Protein AF-A0A0P1EU78-F1 (afdb_monomer_lite)

Radius of gyration: 20.87 Å; chains: 1; bounding box: 49×38×63 Å

Secondary structure (DSSP, 8-state):
---SS----SS-HHHHHHHHH-TTS-HHHHHHHHHHHHHHHHHHHHHHHHHHHHHHS--HHHHHHHHHHHHHHHHHHHHHIIIIIS-SSSSTHHHHHHHHHHHHHHHHHHHHHHHHHHHHHHHS--

pLDDT: mean 77.39, std 13.08, range [37.59, 92.31]

Structure (mmCIF, N/CA/C/O backbone):
data_AF-A0A0P1EU78-F1
#
_entry.id   AF-A0A0P1EU78-F1
#
loop_
_atom_site.group_PDB
_atom_site.id
_atom_site.type_symbol
_atom_site.label_atom_id
_atom_site.label_alt_id
_atom_site.label_comp_id
_atom_site.label_asym_id
_atom_site.label_entity_id
_atom_site.label_seq_id
_atom_site.pdbx_PDB_ins_code
_atom_site.Cartn_x
_atom_site.Cartn_y
_atom_site.Cartn_z
_atom_site.occupancy
_atom_site.B_iso_or_equiv
_atom_site.auth_seq_id
_atom_site.auth_comp_id
_atom_site.auth_asym_id
_atom_site.auth_atom_id
_atom_site.pdbx_PDB_model_num
ATOM 1 N N . MET A 1 1 ? -0.155 -17.861 -24.924 1.00 37.59 1 MET A N 1
ATOM 2 C CA . MET A 1 1 ? 0.448 -19.202 -24.779 1.00 37.59 1 MET A CA 1
ATOM 3 C C . MET A 1 1 ? 1.283 -19.197 -23.507 1.00 37.59 1 MET A C 1
ATOM 5 O O . MET A 1 1 ? 2.281 -18.495 -23.479 1.00 37.59 1 MET A O 1
ATOM 9 N N . CYS A 1 2 ? 0.841 -19.888 -22.453 1.00 44.38 2 CYS A N 1
ATOM 10 C CA . CYS A 1 2 ? 1.692 -20.207 -21.303 1.00 44.38 2 CYS A CA 1
ATOM 11 C C . CYS A 1 2 ? 2.401 -21.523 -21.626 1.00 44.38 2 CYS A C 1
ATOM 13 O O . CYS A 1 2 ? 1.720 -22.504 -21.915 1.00 44.38 2 CYS A O 1
ATOM 15 N N . ASP A 1 3 ? 3.728 -21.528 -21.604 1.00 46.31 3 ASP A N 1
ATOM 16 C CA . ASP A 1 3 ? 4.543 -22.732 -21.738 1.00 46.31 3 ASP A CA 1
ATOM 17 C C . ASP A 1 3 ? 5.450 -22.843 -20.500 1.00 46.31 3 ASP A C 1
ATOM 19 O O . ASP A 1 3 ? 6.115 -21.878 -20.129 1.00 46.31 3 ASP A O 1
ATOM 23 N N . ASN A 1 4 ? 5.439 -24.023 -19.875 1.00 47.53 4 ASN A N 1
ATOM 24 C CA . ASN A 1 4 ? 6.277 -24.482 -18.760 1.00 47.53 4 ASN A CA 1
ATOM 25 C C . ASN A 1 4 ? 6.016 -23.919 -17.342 1.00 47.53 4 ASN A C 1
ATOM 27 O O . ASN A 1 4 ? 6.700 -23.030 -16.846 1.00 47.53 4 ASN A O 1
ATOM 31 N N . GLY A 1 5 ? 5.097 -24.574 -16.619 1.00 45.53 5 GLY A N 1
ATOM 32 C CA . GLY A 1 5 ? 5.362 -25.145 -15.280 1.00 45.53 5 GLY A CA 1
ATOM 33 C C . GLY A 1 5 ? 5.638 -24.248 -14.057 1.00 45.53 5 GLY A C 1
ATOM 34 O O . GLY A 1 5 ? 5.762 -24.791 -12.962 1.00 45.53 5 GLY A O 1
ATOM 35 N N . GLY A 1 6 ? 5.714 -22.923 -14.177 1.00 43.66 6 GLY A N 1
ATOM 36 C CA . GLY A 1 6 ? 5.914 -22.006 -13.046 1.00 43.66 6 GLY A CA 1
ATOM 37 C C . GLY A 1 6 ? 4.648 -21.217 -12.726 1.00 43.66 6 GLY A C 1
ATOM 38 O O . GLY A 1 6 ? 4.095 -20.554 -13.596 1.00 43.66 6 GLY A O 1
ATOM 39 N N . ALA A 1 7 ? 4.173 -21.285 -11.483 1.00 41.94 7 ALA A N 1
ATOM 40 C CA . ALA A 1 7 ? 2.952 -20.620 -11.042 1.00 41.94 7 ALA A CA 1
ATOM 41 C C . ALA A 1 7 ? 2.917 -19.120 -11.416 1.00 41.94 7 ALA A C 1
ATOM 43 O O . ALA A 1 7 ? 3.784 -18.339 -11.021 1.00 41.94 7 ALA A O 1
ATOM 44 N N . CYS A 1 8 ? 1.865 -18.716 -12.134 1.00 49.09 8 CYS A N 1
ATOM 45 C CA . CYS A 1 8 ? 1.487 -17.329 -12.406 1.00 49.09 8 CYS A CA 1
ATOM 46 C C . CYS A 1 8 ? 1.107 -16.589 -11.108 1.00 49.09 8 CYS A C 1
ATOM 48 O O . CYS A 1 8 ? -0.073 -16.373 -10.843 1.00 49.09 8 CYS A O 1
ATOM 50 N N . LEU A 1 9 ? 2.081 -16.213 -10.277 1.00 49.09 9 LEU A N 1
ATOM 51 C CA . LEU A 1 9 ? 1.834 -15.527 -8.997 1.00 49.09 9 LEU A CA 1
ATOM 52 C C . LEU A 1 9 ? 2.442 -14.112 -8.903 1.00 49.09 9 LEU A C 1
ATOM 54 O O . LEU A 1 9 ? 2.352 -13.494 -7.850 1.00 49.09 9 LEU A O 1
ATOM 58 N N . LEU A 1 10 ? 3.027 -13.567 -9.979 1.00 51.22 10 LEU A N 1
ATOM 59 C CA . LEU A 1 10 ? 3.935 -12.405 -9.895 1.00 51.22 10 LEU A CA 1
ATOM 60 C C . LEU A 1 10 ? 3.586 -11.170 -10.747 1.00 51.22 10 LEU A C 1
ATOM 62 O O . LEU A 1 10 ? 4.401 -10.264 -10.836 1.00 51.22 10 LEU A O 1
ATOM 66 N N . GLY A 1 11 ? 2.392 -11.071 -11.335 1.00 46.88 11 GLY A N 1
ATOM 67 C CA . GLY A 1 11 ? 2.102 -10.026 -12.330 1.00 46.88 11 GLY A CA 1
ATOM 68 C C . GLY A 1 11 ? 2.653 -10.422 -13.704 1.00 46.88 11 GLY A C 1
ATOM 69 O O . GLY A 1 11 ? 3.672 -11.097 -13.809 1.00 46.88 11 GLY A O 1
ATOM 70 N N . GLY A 1 12 ? 1.912 -10.117 -14.766 1.00 49.28 12 GLY A N 1
ATOM 71 C CA . GLY A 1 12 ? 2.121 -10.751 -16.070 1.00 49.28 12 GLY A CA 1
ATOM 72 C C . GLY A 1 12 ? 3.536 -10.554 -16.654 1.00 49.28 12 GLY A C 1
ATOM 73 O O . GLY A 1 12 ? 4.101 -9.463 -16.528 1.00 49.28 12 GLY A O 1
ATOM 74 N N . PRO A 1 13 ? 4.093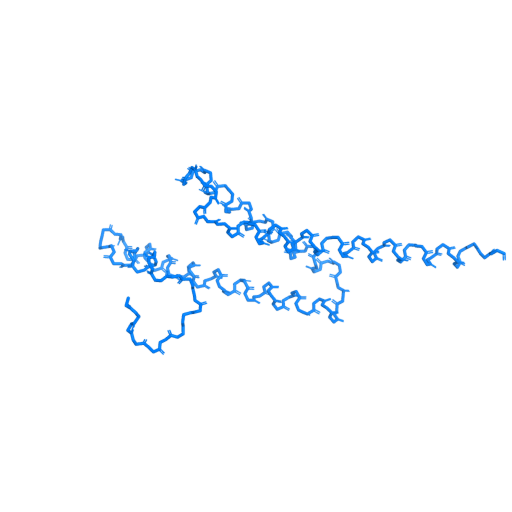 -11.568 -17.347 1.00 56.09 13 PRO A N 1
ATOM 75 C CA . PRO A 1 13 ? 5.408 -11.513 -18.002 1.00 56.09 13 PRO A CA 1
ATOM 76 C C . PRO A 1 13 ? 5.514 -10.424 -19.084 1.00 56.09 13 PRO A C 1
ATOM 78 O O . PRO A 1 13 ? 6.617 -10.058 -19.481 1.00 56.09 13 PRO A O 1
ATOM 81 N N . GLU A 1 14 ? 4.379 -9.863 -19.501 1.00 55.75 14 GLU A N 1
ATOM 82 C CA . GLU A 1 14 ? 4.217 -8.887 -20.581 1.00 55.75 14 GLU A CA 1
ATOM 83 C C . GLU A 1 14 ? 5.101 -7.630 -20.443 1.00 55.75 14 GLU A C 1
ATOM 85 O O . GLU A 1 14 ? 5.507 -7.057 -21.448 1.00 55.75 14 GLU A O 1
ATOM 90 N N . ILE A 1 15 ? 5.405 -7.175 -19.218 1.00 60.31 15 ILE A N 1
ATOM 91 C CA . ILE A 1 15 ? 6.199 -5.947 -18.992 1.00 60.31 15 ILE A CA 1
ATOM 92 C C . ILE A 1 15 ? 7.633 -6.278 -18.575 1.00 60.31 15 ILE A C 1
ATOM 94 O O . ILE A 1 15 ? 8.584 -5.707 -19.110 1.00 60.31 15 ILE A O 1
ATOM 98 N N . HIS A 1 16 ? 7.816 -7.214 -17.639 1.00 62.22 16 HIS A N 1
ATOM 99 C CA . HIS A 1 16 ? 9.145 -7.521 -17.116 1.00 62.22 16 HIS A CA 1
ATOM 100 C C . HIS A 1 16 ? 10.051 -8.157 -18.179 1.00 62.22 16 HIS A C 1
ATOM 102 O O . HIS A 1 16 ? 11.203 -7.746 -18.316 1.00 62.22 16 HIS A O 1
ATOM 108 N N . HIS A 1 17 ? 9.531 -9.090 -18.987 1.00 62.28 17 HIS A N 1
ATOM 109 C CA . HIS A 1 17 ? 10.330 -9.711 -20.045 1.00 62.28 17 HIS A CA 1
ATOM 110 C C . HIS A 1 17 ? 10.722 -8.722 -21.138 1.00 62.28 17 HIS A C 1
ATOM 112 O O . HIS A 1 17 ? 11.841 -8.801 -21.628 1.00 62.28 17 HIS A O 1
ATOM 118 N N . VAL A 1 18 ? 9.856 -7.768 -21.490 1.00 66.00 18 VAL A N 1
ATOM 119 C CA . VAL A 1 18 ? 10.167 -6.764 -22.522 1.00 66.00 18 VAL A CA 1
ATOM 120 C C . VAL A 1 18 ? 11.281 -5.827 -22.053 1.00 66.00 18 VAL A C 1
ATOM 122 O O . VAL A 1 18 ? 12.225 -5.569 -22.798 1.00 66.00 18 VAL A O 1
ATOM 125 N N . VAL A 1 19 ? 11.236 -5.381 -20.793 1.00 64.94 19 VAL A N 1
ATOM 126 C CA . VAL A 1 19 ? 12.307 -4.557 -20.203 1.00 64.94 19 VAL A CA 1
ATOM 127 C C . VAL A 1 19 ? 13.626 -5.334 -20.130 1.00 64.94 19 VAL A C 1
ATOM 129 O O . VAL A 1 19 ? 14.686 -4.772 -20.394 1.00 64.94 19 VAL A O 1
ATOM 132 N N . GLN A 1 20 ? 13.572 -6.631 -19.820 1.00 67.94 20 GLN A N 1
ATOM 133 C CA . GLN A 1 20 ? 14.758 -7.488 -19.760 1.00 67.94 20 GLN A CA 1
ATOM 134 C C . GLN A 1 20 ? 15.299 -7.905 -21.129 1.00 67.94 20 GLN A C 1
ATOM 136 O O . GLN A 1 20 ? 16.488 -8.173 -21.245 1.00 67.94 20 GLN A O 1
ATOM 141 N N . ALA A 1 21 ? 14.456 -7.971 -22.153 1.00 69.75 21 ALA A N 1
ATOM 142 C CA . ALA A 1 21 ? 14.853 -8.329 -23.512 1.00 69.75 21 ALA A CA 1
ATOM 143 C C . ALA A 1 21 ? 15.351 -7.121 -24.320 1.00 69.75 21 ALA A C 1
ATOM 145 O O . ALA A 1 21 ? 15.812 -7.279 -25.446 1.00 69.75 21 ALA A O 1
ATOM 146 N N . THR A 1 22 ? 15.247 -5.907 -23.774 1.00 70.50 22 THR A N 1
ATOM 147 C CA . THR A 1 22 ? 15.725 -4.707 -24.457 1.00 70.50 22 THR A CA 1
ATOM 148 C C . THR A 1 22 ? 17.237 -4.572 -24.272 1.00 70.50 22 THR A C 1
ATOM 150 O O . THR A 1 22 ? 17.705 -4.060 -23.255 1.00 70.50 22 THR A O 1
ATOM 153 N N . ASP A 1 23 ? 18.001 -4.978 -25.288 1.00 65.69 23 ASP A N 1
ATOM 154 C CA . ASP A 1 23 ? 19.472 -4.875 -25.318 1.00 65.69 23 ASP A CA 1
ATOM 155 C C . ASP A 1 23 ? 19.987 -3.425 -25.292 1.00 65.69 23 ASP A C 1
ATOM 157 O O . ASP A 1 23 ? 21.149 -3.175 -24.982 1.00 65.69 23 ASP A O 1
ATOM 161 N N . ALA A 1 24 ? 19.119 -2.449 -25.580 1.00 72.38 24 ALA A N 1
ATOM 162 C CA . ALA A 1 24 ? 19.444 -1.028 -25.488 1.00 72.38 24 ALA A CA 1
ATOM 163 C C . ALA A 1 24 ? 19.535 -0.507 -24.038 1.00 72.38 24 ALA A C 1
ATOM 165 O O . ALA A 1 24 ? 20.032 0.601 -23.828 1.00 72.38 24 ALA A O 1
ATOM 166 N N . LEU A 1 25 ? 19.056 -1.261 -23.036 1.00 72.69 25 LEU A N 1
ATOM 167 C CA . LEU A 1 25 ? 19.232 -0.891 -21.631 1.00 72.69 25 LEU A CA 1
ATOM 168 C C . LEU A 1 25 ? 20.548 -1.460 -21.071 1.00 72.69 25 LEU A C 1
ATOM 170 O O . LEU A 1 25 ? 20.790 -2.663 -21.198 1.00 72.69 25 LEU A O 1
ATOM 174 N N . PRO A 1 26 ? 21.347 -0.640 -20.361 1.00 83.88 26 PRO A N 1
ATOM 175 C CA . PRO A 1 26 ? 22.492 -1.118 -19.595 1.00 83.88 26 PRO A CA 1
ATOM 176 C C . PRO A 1 26 ? 22.105 -2.251 -18.635 1.00 83.88 26 PRO A C 1
ATOM 178 O O . PRO A 1 26 ? 21.017 -2.245 -18.039 1.00 83.88 26 PRO A O 1
ATOM 181 N N . VAL A 1 27 ? 23.009 -3.219 -18.470 1.00 82.12 27 VAL A N 1
ATOM 182 C CA . VAL A 1 27 ? 22.796 -4.426 -17.654 1.00 82.12 27 VAL A CA 1
ATOM 183 C C . VAL A 1 27 ? 22.429 -4.090 -16.204 1.00 82.12 27 VAL A C 1
ATOM 185 O O . VAL A 1 27 ? 21.631 -4.788 -15.577 1.00 82.12 27 VAL A O 1
ATOM 188 N N . GLU A 1 28 ? 22.935 -2.974 -15.688 1.00 83.62 28 GLU A N 1
ATOM 189 C CA . GLU A 1 28 ? 22.693 -2.485 -14.336 1.00 83.62 28 GLU A CA 1
ATOM 190 C C . GLU A 1 28 ? 21.230 -2.070 -14.146 1.00 83.62 28 GLU A C 1
ATOM 192 O O . GLU A 1 28 ? 20.599 -2.443 -13.156 1.00 83.62 28 GLU A O 1
ATOM 197 N N . ILE A 1 29 ? 20.654 -1.345 -15.111 1.00 81.81 29 ILE A N 1
ATOM 198 C CA . ILE A 1 29 ? 19.258 -0.879 -15.034 1.00 81.81 29 ILE A CA 1
ATOM 199 C C . ILE A 1 29 ? 18.305 -2.071 -15.111 1.00 81.81 29 ILE A C 1
ATOM 201 O O . ILE A 1 29 ? 17.325 -2.152 -14.364 1.00 81.81 29 ILE A O 1
ATOM 205 N N . ARG A 1 30 ? 18.628 -3.037 -15.970 1.00 75.12 30 ARG A N 1
ATOM 206 C CA . ARG A 1 30 ? 17.910 -4.306 -16.062 1.00 75.12 30 ARG A CA 1
ATOM 207 C C . ARG A 1 30 ? 17.947 -5.067 -14.740 1.00 75.12 30 ARG A C 1
ATOM 209 O O . ARG A 1 30 ? 16.883 -5.440 -14.241 1.00 75.12 30 ARG A O 1
ATOM 216 N N . ALA A 1 31 ? 19.116 -5.229 -14.129 1.00 80.50 31 ALA A N 1
ATOM 217 C CA . ALA A 1 31 ? 19.241 -5.893 -12.834 1.00 80.50 31 ALA A CA 1
ATOM 218 C C . ALA A 1 31 ? 18.429 -5.178 -11.736 1.00 80.50 31 ALA A C 1
ATOM 220 O O . ALA A 1 31 ? 17.642 -5.819 -11.037 1.00 80.50 31 ALA A O 1
ATOM 221 N N . ILE A 1 32 ? 18.528 -3.847 -11.637 1.00 83.62 32 ILE A N 1
ATOM 222 C CA . ILE A 1 32 ? 17.771 -3.048 -10.657 1.00 83.62 32 ILE A CA 1
ATOM 223 C C . ILE A 1 32 ? 16.259 -3.199 -10.872 1.00 83.62 32 ILE A C 1
ATOM 225 O O . ILE A 1 32 ? 15.519 -3.386 -9.907 1.00 83.62 32 ILE A O 1
ATOM 229 N N . SER A 1 33 ? 15.785 -3.181 -12.122 1.00 78.88 33 SER A N 1
ATOM 230 C CA . SER A 1 33 ? 14.358 -3.354 -12.423 1.00 78.88 33 SER A CA 1
ATOM 231 C C . SER A 1 33 ? 13.820 -4.726 -11.990 1.00 78.88 33 SER A C 1
ATOM 233 O O . SER A 1 33 ? 12.704 -4.808 -11.477 1.00 78.88 33 SER A O 1
ATOM 235 N N . ALA A 1 34 ? 14.620 -5.795 -12.118 1.00 78.25 34 ALA A N 1
ATOM 236 C CA . ALA A 1 34 ? 14.264 -7.129 -11.630 1.00 78.25 34 ALA A CA 1
ATOM 237 C C . ALA A 1 34 ? 14.204 -7.191 -10.108 1.00 78.25 34 ALA A C 1
ATOM 239 O O . ALA A 1 34 ? 13.281 -7.788 -9.552 1.00 78.25 34 ALA A O 1
ATOM 240 N N . VAL A 1 35 ? 15.143 -6.542 -9.424 1.00 83.75 35 VAL A N 1
ATOM 241 C CA . VAL A 1 35 ? 15.107 -6.453 -7.962 1.00 83.75 35 VAL A CA 1
ATOM 242 C C . VAL A 1 35 ? 13.861 -5.696 -7.509 1.00 83.75 35 VAL A C 1
ATOM 244 O O . VAL A 1 35 ? 13.147 -6.189 -6.642 1.00 83.75 35 VAL A O 1
ATOM 247 N N . LEU A 1 36 ? 13.545 -4.551 -8.125 1.00 82.94 36 LEU A N 1
ATOM 248 C CA . LEU A 1 36 ? 12.350 -3.766 -7.796 1.00 82.94 36 LEU A CA 1
ATOM 249 C C . LEU A 1 36 ? 11.055 -4.556 -8.023 1.00 82.94 36 LEU A C 1
ATOM 251 O O . LEU A 1 36 ? 10.153 -4.493 -7.188 1.00 82.94 36 LEU A O 1
ATOM 255 N N . TRP A 1 37 ? 10.987 -5.342 -9.100 1.00 80.88 37 TRP A N 1
ATOM 256 C CA . TRP A 1 37 ? 9.852 -6.221 -9.393 1.00 80.88 37 TRP A CA 1
ATOM 257 C C . TRP A 1 37 ? 9.565 -7.204 -8.248 1.00 80.88 37 TRP A C 1
ATOM 259 O O . TRP A 1 37 ? 8.442 -7.292 -7.745 1.00 80.88 37 TRP A O 1
ATOM 269 N N . HIS A 1 38 ? 10.598 -7.896 -7.766 1.00 81.25 38 HIS A N 1
ATOM 270 C CA . HIS A 1 38 ? 10.455 -8.844 -6.661 1.00 81.25 38 HIS A CA 1
ATOM 271 C C . HIS A 1 38 ? 10.288 -8.135 -5.309 1.00 81.25 38 HIS A C 1
ATOM 273 O O . HIS A 1 38 ? 9.509 -8.588 -4.471 1.00 81.25 38 HIS A O 1
ATOM 279 N N . ALA A 1 39 ? 10.953 -6.995 -5.104 1.00 84.25 39 ALA A N 1
ATOM 280 C CA . ALA A 1 39 ? 10.876 -6.220 -3.869 1.00 84.25 39 ALA A CA 1
ATOM 281 C C . ALA A 1 39 ? 9.444 -5.763 -3.563 1.00 84.25 39 ALA A C 1
ATOM 283 O O . ALA A 1 39 ? 9.006 -5.865 -2.418 1.00 84.25 39 ALA A O 1
ATOM 284 N N . VAL A 1 40 ? 8.684 -5.328 -4.575 1.00 84.00 40 VAL A N 1
ATOM 285 C CA . VAL A 1 40 ? 7.270 -4.955 -4.395 1.00 84.00 40 VAL A CA 1
ATOM 286 C C . VAL A 1 40 ? 6.448 -6.146 -3.898 1.00 84.00 40 VAL A C 1
ATOM 288 O O . VAL A 1 40 ? 5.656 -6.000 -2.968 1.00 84.00 40 VAL A O 1
ATOM 291 N N . THR A 1 41 ? 6.681 -7.339 -4.446 1.00 83.06 41 THR A N 1
ATOM 292 C CA . THR A 1 41 ? 5.989 -8.566 -4.018 1.00 83.06 41 THR A CA 1
ATOM 293 C C . THR A 1 41 ? 6.320 -8.925 -2.570 1.00 83.06 41 THR A C 1
ATOM 295 O O . THR A 1 41 ? 5.425 -9.237 -1.784 1.00 83.06 41 THR A O 1
ATOM 298 N N . VAL A 1 42 ? 7.593 -8.816 -2.184 1.00 88.19 42 VAL A N 1
ATOM 299 C CA . VAL A 1 42 ? 8.030 -9.040 -0.798 1.00 88.19 42 VAL A CA 1
ATOM 300 C C . VAL A 1 42 ? 7.359 -8.047 0.151 1.00 88.19 42 VAL A C 1
ATOM 302 O O . VAL A 1 42 ? 6.832 -8.446 1.187 1.00 88.19 42 VAL A O 1
ATOM 305 N N . VAL A 1 43 ? 7.311 -6.763 -0.208 1.00 88.25 43 VAL A N 1
ATOM 306 C CA . VAL A 1 43 ? 6.658 -5.737 0.618 1.00 88.25 43 VAL A CA 1
ATOM 307 C C . VAL A 1 43 ? 5.158 -5.998 0.754 1.00 88.25 43 VAL A C 1
ATOM 309 O O . VAL A 1 43 ? 4.626 -5.895 1.858 1.00 88.25 43 VAL A O 1
ATOM 312 N N . LEU A 1 44 ? 4.475 -6.390 -0.325 1.00 86.06 44 LEU A N 1
ATOM 313 C CA . LEU A 1 44 ? 3.060 -6.768 -0.279 1.00 86.06 44 LEU A CA 1
ATOM 314 C C . LEU A 1 44 ? 2.810 -7.945 0.674 1.00 86.06 44 LEU A C 1
ATOM 316 O O . LEU A 1 44 ? 1.864 -7.899 1.460 1.00 86.06 44 LEU A O 1
ATOM 320 N N . LEU A 1 45 ? 3.680 -8.959 0.667 1.00 89.38 45 LEU A N 1
ATOM 321 C CA . LEU A 1 45 ? 3.608 -10.085 1.605 1.00 89.38 45 LEU A CA 1
ATOM 322 C C . LEU A 1 45 ? 3.833 -9.645 3.057 1.00 89.38 45 LEU A C 1
ATOM 324 O O . LEU A 1 45 ? 3.104 -10.072 3.956 1.00 89.38 45 LEU A O 1
ATOM 328 N N . VAL A 1 46 ? 4.796 -8.756 3.305 1.00 92.31 46 VAL A N 1
ATOM 329 C CA . VAL A 1 46 ? 5.047 -8.204 4.647 1.00 92.31 46 VAL A CA 1
ATOM 330 C C . VAL A 1 46 ? 3.843 -7.397 5.141 1.00 92.31 46 VAL A C 1
ATOM 332 O O . VAL A 1 46 ? 3.413 -7.551 6.283 1.00 92.31 46 VAL A O 1
ATOM 335 N N . LEU A 1 47 ? 3.237 -6.577 4.282 1.00 88.56 47 LEU A N 1
ATOM 336 C CA . LEU A 1 47 ? 2.032 -5.824 4.634 1.00 88.56 47 LEU A CA 1
ATOM 337 C C . LEU A 1 47 ? 0.839 -6.756 4.892 1.00 88.56 47 LEU A C 1
ATOM 339 O O . LEU A 1 47 ? 0.121 -6.572 5.873 1.00 88.56 47 LEU A O 1
ATOM 343 N N . ALA A 1 48 ? 0.647 -7.788 4.069 1.00 88.44 48 ALA A N 1
ATOM 344 C CA . ALA A 1 48 ? -0.420 -8.767 4.262 1.00 88.44 48 ALA A CA 1
ATOM 345 C C . ALA A 1 48 ? -0.267 -9.534 5.587 1.00 88.44 48 ALA A C 1
ATOM 347 O O . ALA A 1 48 ? -1.228 -9.663 6.348 1.00 88.44 48 ALA A O 1
ATOM 348 N N . THR A 1 49 ? 0.948 -9.988 5.902 1.00 90.19 49 THR A N 1
ATOM 349 C CA . THR A 1 49 ? 1.244 -10.693 7.160 1.00 90.19 49 THR A CA 1
ATOM 350 C C . THR A 1 49 ? 1.104 -9.780 8.379 1.00 90.19 49 THR A C 1
ATOM 352 O O . THR A 1 49 ? 0.524 -10.199 9.380 1.00 90.19 49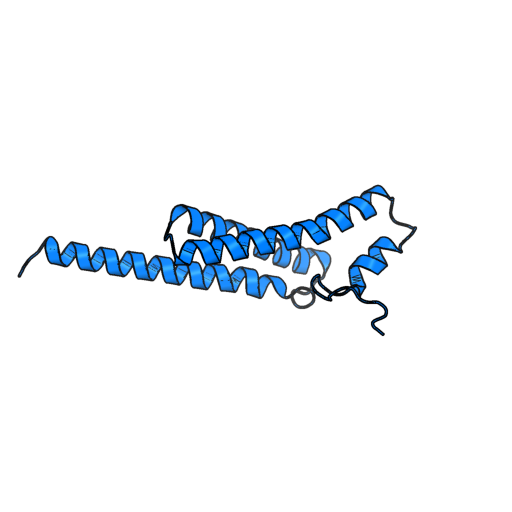 THR A O 1
ATOM 355 N N . GLY A 1 50 ? 1.521 -8.512 8.288 1.00 89.94 50 GLY A N 1
ATOM 356 C CA . GLY A 1 50 ? 1.281 -7.514 9.336 1.00 89.94 50 GLY A CA 1
ATOM 357 C C . GLY A 1 50 ? -0.212 -7.268 9.594 1.00 89.94 50 GLY A C 1
ATOM 358 O O . GLY A 1 50 ? -0.643 -7.218 10.747 1.00 89.94 50 GLY A O 1
ATOM 359 N N . CYS A 1 51 ? -1.022 -7.200 8.530 1.00 87.19 51 CYS A N 1
ATOM 360 C CA . CYS A 1 51 ? -2.476 -7.040 8.628 1.00 87.19 51 CYS A CA 1
ATOM 361 C C . CYS A 1 51 ? -3.107 -8.254 9.312 1.00 87.19 51 CYS A C 1
ATOM 363 O O . CYS A 1 51 ? -3.941 -8.094 10.201 1.00 87.19 51 CYS A O 1
ATOM 365 N N . PHE A 1 52 ? -2.687 -9.461 8.924 1.00 89.19 52 PHE A N 1
ATOM 366 C CA . PHE A 1 52 ? -3.144 -10.704 9.537 1.00 89.19 52 PHE A CA 1
ATOM 367 C C . PHE A 1 52 ? -2.782 -10.765 11.026 1.00 89.19 52 PHE A C 1
ATOM 369 O O . PHE A 1 52 ? -3.622 -11.088 11.864 1.00 89.19 52 PHE A O 1
ATOM 376 N N . TRP A 1 53 ? -1.559 -10.371 11.384 1.00 91.50 53 TRP A N 1
ATOM 377 C CA . TRP A 1 53 ? -1.100 -10.355 12.772 1.00 91.50 53 TRP A CA 1
ATOM 378 C C . TRP A 1 53 ? -1.888 -9.370 13.653 1.00 91.50 53 TRP A C 1
ATOM 380 O O . TRP A 1 53 ? -2.235 -9.694 14.794 1.00 91.50 53 TRP A O 1
ATOM 390 N N . LEU A 1 54 ? -2.255 -8.204 13.108 1.00 87.81 54 LEU A N 1
ATOM 391 C CA . LEU A 1 54 ? -3.079 -7.189 13.779 1.00 87.81 54 LEU A CA 1
ATOM 392 C C . LEU A 1 54 ? -4.487 -7.677 14.160 1.00 87.81 54 LEU A C 1
ATOM 394 O O . LEU A 1 54 ? -5.109 -7.083 15.045 1.00 87.81 54 LEU A O 1
ATOM 398 N N . ILE A 1 55 ? -4.987 -8.749 13.533 1.00 85.75 55 ILE A N 1
ATOM 399 C CA . ILE A 1 55 ? -6.264 -9.374 13.909 1.00 85.75 55 ILE A CA 1
ATOM 400 C C . ILE A 1 55 ? -6.166 -9.959 15.324 1.00 85.75 55 ILE A C 1
ATOM 402 O O . ILE A 1 55 ? -7.069 -9.744 16.134 1.00 85.75 55 ILE A O 1
ATOM 406 N N . GLY A 1 56 ? -5.064 -10.652 15.631 1.00 86.56 56 GLY A N 1
ATOM 407 C CA . GLY A 1 56 ? -4.823 -11.266 16.942 1.00 86.56 56 GLY A CA 1
ATOM 408 C C . GLY A 1 5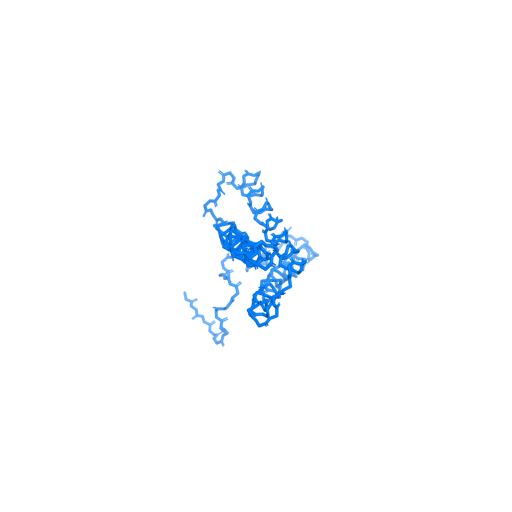6 ? -4.220 -10.309 17.974 1.00 86.56 56 GLY A C 1
ATOM 409 O O . GLY A 1 56 ? -4.535 -10.406 19.157 1.00 86.56 56 GLY A O 1
ATOM 410 N N . HIS A 1 57 ? -3.394 -9.354 17.536 1.00 85.75 57 HIS A N 1
ATOM 411 C CA . HIS A 1 57 ? -2.660 -8.443 18.421 1.00 85.75 57 HIS A CA 1
ATOM 412 C C . HIS A 1 57 ? -2.927 -6.979 18.044 1.00 85.75 57 HIS A C 1
ATOM 414 O O . HIS A 1 57 ? -2.154 -6.371 17.300 1.00 85.75 57 HIS A O 1
ATOM 420 N N . PRO A 1 58 ? -4.022 -6.374 18.542 1.00 82.12 58 PRO A N 1
ATOM 421 C CA . PRO A 1 58 ? -4.368 -5.005 18.189 1.00 82.12 58 PRO A CA 1
ATOM 422 C C . PRO A 1 58 ? -3.338 -4.014 18.748 1.00 82.12 58 PRO A C 1
ATOM 424 O O . PRO A 1 58 ? -3.343 -3.693 19.936 1.00 82.12 58 PRO A O 1
ATOM 427 N N . ASN A 1 59 ? -2.483 -3.496 17.866 1.00 88.19 59 ASN A N 1
ATOM 428 C CA . ASN A 1 59 ? -1.425 -2.540 18.178 1.00 88.19 59 ASN A CA 1
ATOM 429 C C . ASN A 1 59 ? -1.625 -1.251 17.350 1.00 88.19 59 ASN A C 1
ATOM 431 O O . ASN A 1 59 ? -1.320 -1.239 16.154 1.00 88.19 59 ASN A O 1
ATOM 435 N N . PRO A 1 60 ? -2.157 -0.167 17.952 1.00 85.12 60 PRO A N 1
ATOM 436 C CA . PRO A 1 60 ? -2.454 1.064 17.220 1.00 85.12 60 PRO A CA 1
ATOM 437 C C . PRO A 1 60 ? -1.228 1.726 16.558 1.00 85.12 60 PRO A C 1
ATOM 439 O O . PRO A 1 60 ? -1.355 2.122 15.401 1.00 85.12 60 PRO A O 1
ATOM 442 N N . PRO A 1 61 ? -0.046 1.819 17.209 1.00 89.25 61 PRO A N 1
ATOM 443 C CA . PRO A 1 61 ? 1.178 2.282 16.550 1.00 89.25 61 PRO A CA 1
ATOM 444 C C . PRO A 1 61 ? 1.547 1.504 15.281 1.00 89.25 61 PRO A C 1
ATOM 446 O O . PRO A 1 61 ? 1.808 2.117 14.247 1.00 89.25 61 PRO A O 1
ATOM 449 N N . LEU A 1 62 ? 1.524 0.167 15.334 1.00 87.31 62 LEU A N 1
ATOM 450 C CA . LEU A 1 62 ? 1.851 -0.669 14.175 1.00 87.31 62 LEU A CA 1
ATOM 451 C C . LEU A 1 62 ? 0.858 -0.441 13.028 1.00 87.31 62 LEU A C 1
ATOM 453 O O . LEU A 1 62 ? 1.266 -0.266 11.882 1.00 87.31 62 LEU A O 1
ATOM 457 N N . ALA A 1 63 ? -0.437 -0.366 13.341 1.00 88.25 63 ALA A N 1
ATOM 458 C CA . ALA A 1 63 ? -1.470 -0.085 12.350 1.00 88.25 63 ALA A CA 1
ATOM 459 C C . ALA A 1 63 ? -1.277 1.289 11.676 1.00 88.25 63 ALA A C 1
ATOM 461 O O . ALA A 1 63 ? -1.407 1.394 10.458 1.00 88.25 63 ALA A O 1
ATOM 462 N N . SER A 1 64 ? -0.888 2.328 12.425 1.00 87.50 64 SER A N 1
ATOM 463 C CA . SER A 1 64 ? -0.575 3.650 11.857 1.00 87.50 64 SER A CA 1
ATOM 464 C C . SER A 1 64 ? 0.607 3.611 10.886 1.00 87.50 64 SER A C 1
ATOM 466 O O . SER A 1 64 ? 0.538 4.220 9.819 1.00 87.50 64 SER A O 1
ATOM 468 N N . VAL A 1 65 ? 1.673 2.872 11.217 1.00 90.94 65 VAL A N 1
ATOM 469 C CA . VAL A 1 65 ? 2.827 2.686 10.317 1.00 90.94 65 VAL A CA 1
ATOM 470 C C . VAL A 1 65 ? 2.396 1.973 9.036 1.00 90.94 65 VAL A C 1
ATOM 472 O O . VAL A 1 65 ? 2.727 2.419 7.940 1.00 90.94 65 VAL A O 1
ATOM 475 N N . MET A 1 66 ? 1.597 0.913 9.152 1.00 90.75 66 MET A N 1
ATOM 476 C CA . MET A 1 66 ? 1.079 0.181 7.994 1.00 90.75 66 MET A CA 1
ATOM 477 C C . MET A 1 66 ? 0.168 1.035 7.106 1.00 90.75 66 MET A C 1
ATOM 479 O O . MET A 1 66 ? 0.230 0.928 5.881 1.00 90.75 66 MET A O 1
ATOM 483 N N . ILE A 1 67 ? -0.653 1.902 7.702 1.00 89.81 67 ILE A N 1
ATOM 484 C CA . ILE A 1 67 ? -1.453 2.887 6.965 1.00 89.81 67 ILE A CA 1
ATOM 485 C C . ILE A 1 67 ? -0.536 3.857 6.215 1.00 89.81 67 ILE A C 1
ATOM 487 O O . ILE A 1 67 ? -0.727 4.069 5.019 1.00 89.81 67 ILE A O 1
ATOM 491 N N . ALA A 1 68 ? 0.480 4.408 6.884 1.00 91.69 68 ALA A N 1
ATOM 492 C CA . ALA A 1 68 ? 1.408 5.359 6.280 1.00 91.69 68 ALA A CA 1
ATOM 493 C C . ALA A 1 68 ? 2.173 4.755 5.091 1.00 91.69 68 ALA A C 1
ATOM 495 O O . ALA A 1 68 ? 2.260 5.388 4.040 1.00 91.69 68 ALA A O 1
ATOM 496 N N . VAL A 1 69 ? 2.665 3.518 5.218 1.00 90.31 69 VAL A N 1
ATOM 497 C CA . VAL A 1 69 ? 3.369 2.817 4.130 1.00 90.31 69 VAL A CA 1
ATOM 498 C C . VAL A 1 69 ? 2.454 2.620 2.919 1.00 90.31 69 VAL A C 1
ATOM 500 O O . VAL A 1 69 ? 2.860 2.907 1.794 1.00 90.31 69 VAL A O 1
ATOM 503 N N . GLN A 1 70 ? 1.207 2.192 3.129 1.00 89.56 70 GLN A N 1
ATOM 504 C CA . GLN A 1 70 ? 0.253 1.992 2.033 1.00 89.56 70 GLN A CA 1
ATOM 505 C C . GLN A 1 70 ? -0.139 3.302 1.346 1.00 89.56 70 GLN A C 1
ATOM 507 O O . GLN A 1 70 ? -0.172 3.356 0.119 1.00 89.56 70 GLN A O 1
ATOM 512 N N . LEU A 1 71 ? -0.348 4.378 2.113 1.00 90.19 71 LEU A N 1
ATOM 513 C CA . LEU A 1 71 ? -0.573 5.711 1.549 1.00 90.19 71 LEU A CA 1
ATOM 514 C C . LEU A 1 71 ? 0.646 6.214 0.765 1.00 90.19 71 LEU A C 1
ATOM 516 O O . LEU A 1 71 ? 0.476 6.836 -0.281 1.00 90.19 71 LEU A O 1
ATOM 520 N N . GLY A 1 72 ? 1.862 5.902 1.221 1.00 90.06 72 GLY A N 1
ATOM 521 C CA . GLY A 1 72 ? 3.095 6.170 0.482 1.00 90.06 72 GLY A CA 1
ATOM 522 C C . GLY A 1 72 ? 3.106 5.480 -0.883 1.00 90.06 72 GLY A C 1
ATOM 523 O O . GLY A 1 72 ? 3.286 6.145 -1.901 1.00 90.06 72 GLY A O 1
ATOM 524 N N . PHE A 1 73 ? 2.825 4.173 -0.929 1.00 85.88 73 PHE A N 1
ATOM 525 C CA . PHE A 1 73 ? 2.711 3.435 -2.194 1.00 85.88 73 PHE A CA 1
ATOM 526 C C . PHE A 1 73 ? 1.598 3.979 -3.093 1.00 85.88 73 PHE A C 1
ATOM 528 O O . PHE A 1 73 ? 1.839 4.202 -4.279 1.00 85.88 73 PHE A O 1
ATOM 535 N N . ALA A 1 74 ? 0.409 4.253 -2.548 1.00 87.62 74 ALA A N 1
ATOM 536 C CA . ALA A 1 74 ? -0.678 4.876 -3.302 1.00 87.62 74 ALA A CA 1
ATOM 537 C C . ALA A 1 74 ? -0.239 6.216 -3.912 1.00 87.62 74 ALA A C 1
ATOM 539 O O . ALA A 1 74 ? -0.467 6.456 -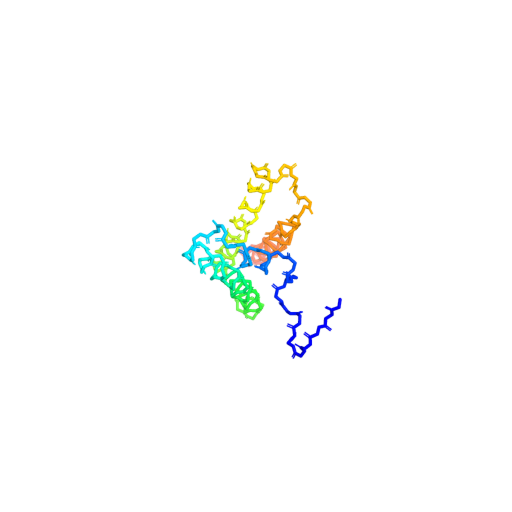5.097 1.00 87.62 74 ALA A O 1
ATOM 540 N N . GLY A 1 75 ? 0.451 7.052 -3.131 1.00 87.50 75 GLY A N 1
ATOM 541 C CA . GLY A 1 75 ? 1.022 8.316 -3.584 1.00 87.50 75 GLY A CA 1
ATOM 542 C C . GLY A 1 75 ? 2.029 8.135 -4.719 1.00 87.50 75 GLY A C 1
ATOM 543 O O . GLY A 1 75 ? 1.935 8.847 -5.715 1.00 87.50 75 GLY A O 1
ATOM 544 N N . LEU A 1 76 ? 2.935 7.153 -4.626 1.00 85.56 76 LEU A N 1
ATOM 545 C CA . LEU A 1 76 ? 3.864 6.829 -5.714 1.00 85.56 76 LEU A CA 1
ATOM 546 C C . LEU A 1 76 ? 3.112 6.424 -6.987 1.00 85.56 76 LEU A C 1
ATOM 548 O O . LEU A 1 76 ? 3.406 6.952 -8.058 1.00 85.56 76 LEU A O 1
ATOM 552 N N . PHE A 1 77 ? 2.124 5.533 -6.888 1.00 82.06 77 PHE A N 1
ATOM 553 C CA . PHE A 1 77 ? 1.362 5.087 -8.059 1.00 82.06 77 PHE A CA 1
ATOM 554 C C . PHE A 1 77 ? 0.550 6.207 -8.699 1.00 82.06 77 PHE A C 1
ATOM 556 O O . PHE A 1 77 ? 0.518 6.312 -9.924 1.00 82.06 77 PHE A O 1
ATOM 563 N N . VAL A 1 78 ? -0.050 7.077 -7.891 1.00 84.75 78 VAL A N 1
ATOM 564 C CA . VAL A 1 78 ? -0.778 8.252 -8.377 1.00 84.75 78 VAL A CA 1
ATOM 565 C C . VAL A 1 78 ? 0.178 9.253 -9.028 1.00 84.75 78 VAL A C 1
ATOM 567 O O . VAL A 1 78 ? -0.075 9.705 -10.144 1.00 84.75 78 VAL A O 1
ATOM 570 N N . PHE A 1 79 ? 1.305 9.557 -8.381 1.00 85.62 79 PHE A N 1
ATOM 571 C CA . PHE A 1 79 ? 2.295 10.503 -8.891 1.00 85.62 79 PHE A CA 1
ATOM 572 C C . PHE A 1 79 ? 2.903 10.035 -10.214 1.00 85.62 79 PHE A C 1
ATOM 574 O O . PHE A 1 79 ? 2.875 10.781 -11.186 1.00 85.62 79 PHE A O 1
ATOM 581 N N . TYR A 1 80 ? 3.401 8.798 -10.291 1.00 79.56 80 TYR A N 1
ATOM 582 C CA . TYR A 1 80 ? 3.986 8.266 -11.526 1.00 79.56 80 TYR A CA 1
ATOM 583 C C . TYR A 1 80 ? 2.927 7.987 -12.603 1.00 79.56 80 TYR A C 1
ATOM 585 O O . TYR A 1 80 ? 3.185 8.236 -13.782 1.00 79.56 80 TYR A O 1
ATOM 593 N N . GLY A 1 81 ? 1.725 7.549 -12.216 1.00 77.69 81 GLY A N 1
ATOM 594 C CA . GLY A 1 81 ? 0.588 7.389 -13.126 1.00 77.69 81 GLY A CA 1
ATOM 595 C C . GLY A 1 81 ? 0.212 8.700 -13.817 1.00 77.69 81 GLY A C 1
ATOM 596 O O . GLY A 1 81 ? 0.058 8.742 -15.037 1.00 77.69 81 GLY A O 1
ATOM 597 N N . MET A 1 82 ? 0.165 9.804 -13.068 1.00 77.44 82 MET A N 1
ATOM 598 C CA . MET A 1 82 ? -0.071 11.128 -13.645 1.00 77.44 82 MET A CA 1
ATOM 599 C C . MET A 1 82 ? 1.156 11.662 -14.394 1.00 77.44 82 MET A C 1
ATOM 601 O O . MET A 1 82 ? 1.041 12.048 -15.553 1.00 77.44 82 MET A O 1
ATOM 605 N N . ALA A 1 83 ? 2.341 11.657 -13.782 1.00 78.19 83 ALA A N 1
ATOM 606 C CA . ALA A 1 83 ? 3.528 12.323 -14.322 1.00 78.19 83 ALA A CA 1
ATOM 607 C C . ALA A 1 83 ? 4.151 11.620 -15.539 1.00 78.19 83 ALA A C 1
ATOM 609 O O . ALA A 1 83 ? 4.803 12.279 -16.346 1.00 78.19 83 ALA A O 1
ATOM 610 N N . ARG A 1 84 ? 4.001 10.295 -15.674 1.00 74.12 84 ARG A N 1
ATOM 611 C CA . ARG A 1 84 ? 4.638 9.518 -16.754 1.00 74.12 84 ARG A CA 1
ATOM 612 C C . ARG A 1 84 ? 3.650 8.869 -17.709 1.00 74.12 84 ARG A C 1
ATOM 614 O O . ARG A 1 84 ? 3.927 8.826 -18.900 1.00 74.12 84 ARG A O 1
ATOM 621 N N . LEU A 1 85 ? 2.528 8.368 -17.200 1.00 68.69 85 LEU A N 1
ATOM 622 C CA . LEU A 1 85 ? 1.569 7.602 -18.002 1.00 68.69 85 LEU A CA 1
ATOM 623 C C . LEU A 1 85 ? 0.384 8.456 -18.476 1.00 68.69 85 LEU A C 1
ATOM 625 O O . LEU A 1 85 ? -0.334 8.027 -19.370 1.00 68.69 85 LEU A O 1
ATOM 629 N N . GLN A 1 86 ? 0.176 9.650 -17.894 1.00 73.88 86 GLN A N 1
ATOM 630 C CA . GLN A 1 86 ? -0.987 10.527 -18.134 1.00 73.88 86 GLN A CA 1
ATOM 631 C C . GLN A 1 86 ? -2.343 9.821 -17.915 1.00 73.88 86 GLN A C 1
ATOM 633 O O . GLN A 1 86 ? -3.394 10.318 -18.313 1.00 73.88 86 GLN A O 1
ATOM 638 N N . THR A 1 87 ? -2.339 8.661 -17.254 1.00 70.25 87 THR A N 1
ATOM 639 C CA . THR A 1 87 ? -3.535 7.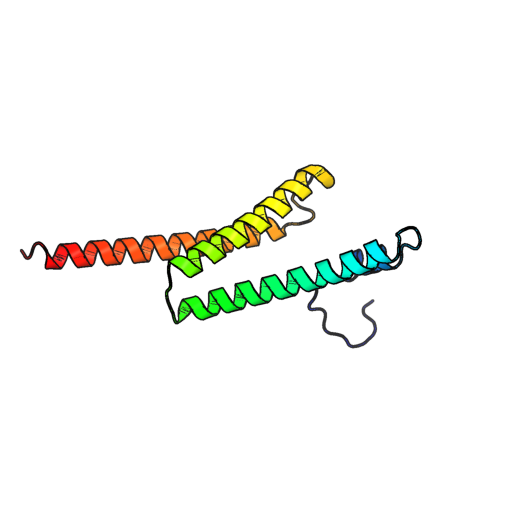897 -16.909 1.00 70.25 87 THR A CA 1
ATOM 640 C C . THR A 1 87 ? -3.296 7.068 -15.654 1.00 70.25 87 THR A C 1
ATOM 642 O O . THR A 1 87 ? -2.258 6.432 -15.470 1.00 70.25 87 THR A O 1
ATOM 645 N N . LEU A 1 88 ? -4.297 7.067 -14.778 1.00 67.88 88 LEU A N 1
ATOM 646 C CA . LEU A 1 88 ? -4.313 6.320 -13.517 1.00 67.88 88 LEU A CA 1
ATOM 647 C C . LEU A 1 88 ? -4.846 4.889 -13.691 1.00 67.88 88 LEU A C 1
ATOM 649 O O . LEU A 1 88 ? -4.776 4.082 -12.765 1.00 67.88 88 LEU A O 1
ATOM 653 N N . TRP A 1 89 ? -5.385 4.576 -14.871 1.00 71.69 89 TRP A N 1
ATOM 654 C CA . TRP A 1 89 ? -6.087 3.321 -15.146 1.00 71.69 89 TRP A CA 1
ATOM 655 C C . TRP A 1 89 ? -5.177 2.201 -15.647 1.00 71.69 89 TRP A C 1
ATOM 657 O O . TRP A 1 89 ? -5.539 1.037 -15.521 1.00 71.69 89 TRP A O 1
ATOM 667 N N . ILE A 1 90 ? -3.983 2.526 -16.155 1.00 70.00 90 ILE A N 1
ATOM 668 C CA . ILE A 1 90 ? -2.990 1.513 -16.560 1.00 70.00 90 ILE A CA 1
ATOM 669 C C . ILE A 1 90 ? -2.428 0.775 -15.334 1.00 70.00 90 ILE A C 1
ATOM 671 O O . ILE A 1 90 ? -2.097 -0.404 -15.412 1.00 70.00 90 ILE A O 1
ATOM 675 N N . MET A 1 91 ? -2.353 1.446 -14.181 1.00 69.31 91 MET A N 1
ATOM 676 C CA . MET A 1 91 ? -1.830 0.882 -12.934 1.00 69.31 91 MET A CA 1
ATOM 677 C C . MET A 1 91 ? -2.827 1.057 -11.776 1.00 69.31 91 MET A C 1
ATOM 679 O O . MET A 1 91 ? -2.562 1.834 -10.859 1.00 69.31 91 MET A O 1
ATOM 683 N N . PRO A 1 92 ? -3.957 0.322 -11.757 1.00 77.31 92 PRO A N 1
ATOM 684 C CA . PRO A 1 92 ? -5.054 0.533 -10.801 1.00 77.31 92 PRO A CA 1
ATOM 685 C C . PRO A 1 92 ? -4.739 0.105 -9.355 1.00 77.31 92 PRO A C 1
ATOM 687 O O . PRO A 1 92 ? -5.579 0.225 -8.468 1.00 77.31 92 PRO A O 1
ATOM 690 N N . GLN A 1 93 ? -3.527 -0.374 -9.079 1.00 77.81 93 GLN A N 1
ATOM 691 C CA . GLN A 1 93 ? -3.075 -0.796 -7.750 1.00 77.81 93 GLN A CA 1
ATOM 692 C C . GLN A 1 93 ? -3.186 0.289 -6.663 1.00 77.81 93 GLN A C 1
ATOM 694 O O . GLN A 1 93 ? -3.338 -0.043 -5.487 1.00 77.81 93 GLN A O 1
ATOM 699 N N . TRP A 1 94 ? -3.209 1.575 -7.039 1.00 82.62 94 TRP A N 1
ATOM 700 C CA . TRP A 1 94 ? -3.488 2.677 -6.111 1.00 82.62 94 TRP A CA 1
ATOM 701 C C . TRP A 1 94 ? -4.839 2.521 -5.391 1.00 82.62 94 TRP A C 1
ATOM 703 O O . TRP A 1 94 ? -4.957 2.928 -4.240 1.00 82.62 94 TRP A O 1
ATOM 713 N N . ILE A 1 95 ? -5.835 1.879 -6.014 1.00 84.56 95 ILE A N 1
ATOM 714 C CA . ILE A 1 95 ? -7.159 1.654 -5.416 1.00 84.56 95 ILE A CA 1
ATOM 715 C C . ILE A 1 95 ? -7.038 0.758 -4.181 1.00 84.56 95 ILE A C 1
ATOM 717 O O . ILE A 1 95 ? -7.563 1.087 -3.119 1.00 84.56 95 ILE A O 1
ATOM 721 N N . ILE A 1 96 ? -6.309 -0.355 -4.295 1.00 83.44 96 ILE A N 1
ATOM 722 C CA . ILE A 1 96 ? -6.134 -1.323 -3.203 1.00 83.44 96 ILE A CA 1
ATOM 723 C C . ILE A 1 96 ? -5.331 -0.686 -2.064 1.00 83.44 96 ILE A C 1
ATOM 725 O O . ILE A 1 96 ? -5.726 -0.778 -0.900 1.00 83.44 96 ILE A O 1
ATOM 729 N N . PHE A 1 97 ? -4.258 0.032 -2.408 1.00 85.25 97 PHE A N 1
ATOM 730 C CA . PHE A 1 97 ? -3.436 0.750 -1.436 1.00 85.25 97 PHE A CA 1
ATOM 731 C C . PHE A 1 97 ? -4.153 1.917 -0.747 1.00 85.25 97 PHE A C 1
ATOM 733 O O . PHE A 1 97 ? -3.669 2.375 0.281 1.00 85.25 97 PHE A O 1
ATOM 740 N N . LEU A 1 98 ? -5.300 2.383 -1.251 1.00 86.69 98 LEU A N 1
ATOM 741 C CA . LEU A 1 98 ? -6.172 3.327 -0.543 1.00 86.69 98 LEU A CA 1
ATOM 742 C C . LEU A 1 98 ? -7.285 2.623 0.243 1.00 86.69 98 LEU A C 1
ATOM 744 O O . LEU A 1 98 ? -7.621 3.045 1.351 1.00 86.69 98 LEU A O 1
ATOM 748 N N . LEU A 1 99 ? -7.842 1.538 -0.297 1.00 89.69 99 LEU A N 1
ATOM 749 C CA . LEU A 1 99 ? -8.949 0.808 0.316 1.00 89.69 99 LEU A CA 1
ATOM 750 C C . LEU A 1 99 ? -8.543 0.172 1.654 1.00 89.69 99 LEU A C 1
ATOM 752 O O . LEU A 1 99 ? -9.234 0.346 2.658 1.00 89.69 99 LEU A O 1
ATOM 756 N N . ILE A 1 100 ? -7.410 -0.537 1.686 1.00 87.19 100 ILE A N 1
ATOM 757 C CA . ILE A 1 100 ? -6.926 -1.227 2.891 1.00 87.19 100 ILE A CA 1
ATOM 758 C C . ILE A 1 100 ? -6.693 -0.243 4.055 1.00 87.19 100 ILE A C 1
ATOM 760 O O . ILE A 1 100 ? -7.251 -0.475 5.133 1.00 87.19 100 ILE A O 1
ATOM 764 N N . PRO A 1 101 ? -5.935 0.866 3.901 1.00 87.81 101 PRO A N 1
ATOM 765 C CA . PRO A 1 101 ? -5.760 1.817 4.994 1.00 87.81 101 PRO A CA 1
ATOM 766 C C . PRO A 1 101 ? -7.053 2.542 5.375 1.00 87.81 101 PRO A C 1
ATOM 768 O O . PRO A 1 101 ? -7.227 2.859 6.552 1.00 87.81 101 PRO A O 1
ATOM 771 N N . ALA A 1 102 ? -7.981 2.773 4.438 1.00 89.31 102 ALA A N 1
ATOM 772 C CA . ALA A 1 102 ? -9.282 3.355 4.762 1.00 89.31 102 ALA A CA 1
ATOM 773 C C . ALA A 1 102 ? -10.082 2.447 5.712 1.00 89.31 102 ALA A C 1
ATOM 775 O O . ALA A 1 102 ? -10.550 2.905 6.758 1.00 89.31 102 ALA A O 1
ATOM 776 N N . VAL A 1 103 ? -10.175 1.150 5.403 1.00 89.19 103 VAL A N 1
ATOM 777 C CA . VAL A 1 103 ? -10.857 0.164 6.259 1.00 89.19 103 VAL A CA 1
ATOM 778 C C . VAL A 1 103 ? -10.136 0.009 7.600 1.00 89.19 103 VAL A C 1
ATOM 780 O O . VAL A 1 103 ? -10.779 0.046 8.652 1.00 89.19 103 VAL A O 1
ATOM 783 N N . MET A 1 104 ? -8.803 -0.097 7.588 1.00 87.12 104 MET A N 1
ATOM 784 C CA . MET A 1 104 ? -8.001 -0.203 8.810 1.00 87.12 104 MET A CA 1
ATOM 785 C C . MET A 1 104 ? -8.194 1.025 9.717 1.00 87.12 104 MET A C 1
ATOM 787 O O . MET A 1 104 ? -8.443 0.879 10.917 1.00 87.12 104 MET A O 1
ATOM 791 N N . GLY A 1 105 ? -8.181 2.233 9.147 1.00 86.75 105 GLY A N 1
ATOM 792 C CA . GLY A 1 105 ? -8.408 3.483 9.872 1.00 86.75 105 GLY A CA 1
ATOM 793 C C . GLY A 1 105 ? -9.820 3.602 10.453 1.00 86.75 105 GLY A C 1
ATOM 794 O O . GLY A 1 105 ? -9.981 4.025 11.602 1.00 86.75 105 GLY A O 1
ATOM 795 N N . LEU A 1 106 ? -10.852 3.187 9.710 1.00 88.81 106 LEU A N 1
ATOM 796 C CA . LEU A 1 106 ? -12.230 3.128 10.217 1.00 88.81 106 LEU A CA 1
ATOM 797 C C . LEU A 1 106 ? -12.357 2.140 11.387 1.00 88.81 106 LEU A C 1
ATOM 799 O O . LEU A 1 106 ? -12.950 2.481 12.415 1.00 88.81 106 LEU A O 1
ATOM 803 N N . GLY A 1 107 ? -11.733 0.963 11.279 1.00 85.12 107 GLY A N 1
ATOM 804 C CA . GLY A 1 107 ? -11.699 -0.038 12.348 1.00 85.12 107 GLY A CA 1
ATOM 805 C C . GLY A 1 107 ? -11.033 0.479 13.628 1.00 85.12 107 GLY A C 1
ATOM 806 O O . GLY A 1 107 ? -11.555 0.277 14.729 1.00 85.12 107 GLY A O 1
ATOM 807 N N . MET A 1 108 ? -9.923 1.213 13.501 1.00 84.12 108 MET A N 1
ATOM 808 C CA . MET A 1 108 ? -9.243 1.842 14.641 1.00 84.12 108 MET A CA 1
ATOM 809 C C . MET A 1 108 ? -10.110 2.914 15.311 1.00 84.12 108 MET A C 1
ATOM 811 O O . MET A 1 108 ? -10.238 2.924 16.538 1.00 84.12 108 MET A O 1
ATOM 815 N N . ARG A 1 109 ? -10.753 3.786 14.521 1.00 83.12 109 ARG A N 1
ATOM 816 C CA . ARG A 1 109 ? -11.651 4.839 15.032 1.00 83.12 109 ARG A CA 1
ATOM 817 C C . ARG A 1 109 ? -12.846 4.252 15.778 1.00 83.12 109 ARG A C 1
ATOM 819 O O . ARG A 1 109 ? -13.201 4.758 16.840 1.00 83.12 109 ARG A O 1
ATOM 826 N N . HIS A 1 110 ? -13.436 3.174 15.262 1.00 83.50 110 HIS A N 1
ATOM 827 C CA . HIS A 1 110 ? -14.541 2.484 15.926 1.00 83.50 110 HIS A CA 1
ATOM 828 C C . HIS A 1 110 ? -14.119 1.928 17.295 1.00 83.50 110 HIS A C 1
ATOM 830 O O . HIS A 1 110 ? -14.771 2.198 18.302 1.00 83.50 110 HIS A O 1
ATOM 836 N N . ARG A 1 111 ? -12.975 1.230 17.371 1.00 80.19 111 ARG A N 1
ATOM 837 C CA . ARG A 1 111 ? -12.453 0.686 18.641 1.00 80.19 111 ARG A CA 1
ATOM 838 C C . ARG A 1 111 ? -12.114 1.778 19.659 1.00 80.19 111 ARG A C 1
ATOM 840 O O . ARG A 1 111 ? -12.379 1.598 20.846 1.00 80.19 111 ARG A O 1
ATOM 847 N N . ALA A 1 112 ? -11.557 2.902 19.208 1.00 80.69 112 ALA A N 1
ATOM 848 C CA . ALA A 1 112 ? -11.266 4.044 20.073 1.00 80.69 112 ALA A CA 1
ATOM 849 C C . ALA A 1 112 ? -12.548 4.656 20.666 1.00 80.69 112 ALA A C 1
ATOM 851 O O . ALA A 1 112 ? -12.594 4.927 21.864 1.00 80.69 112 ALA A O 1
ATOM 852 N N . ARG A 1 113 ? -13.606 4.801 19.853 1.00 81.44 113 ARG A N 1
ATOM 853 C CA . ARG A 1 113 ? -14.918 5.302 20.300 1.00 81.44 113 ARG A CA 1
ATOM 854 C C . ARG A 1 113 ? -15.576 4.376 21.323 1.00 81.44 113 ARG A C 1
ATOM 856 O O . ARG A 1 113 ? -15.995 4.844 22.374 1.00 81.44 113 ARG A O 1
ATOM 863 N N . VAL A 1 114 ? -15.602 3.067 21.059 1.00 81.12 114 VAL A N 1
ATOM 864 C CA . VAL A 1 114 ? -16.178 2.079 21.992 1.00 81.12 114 VAL A CA 1
ATOM 865 C C . VAL A 1 114 ? -15.445 2.090 23.340 1.00 81.12 114 VAL A C 1
ATOM 867 O O . VAL A 1 114 ? -16.088 2.093 24.387 1.00 81.12 114 VAL A O 1
ATOM 870 N N . ARG A 1 115 ? -14.104 2.167 23.337 1.00 78.12 115 ARG A N 1
ATOM 871 C CA . ARG A 1 115 ? -13.317 2.282 24.579 1.00 78.12 115 ARG A CA 1
ATOM 872 C C . ARG A 1 115 ? -13.589 3.573 25.350 1.00 78.12 115 ARG A C 1
ATOM 874 O O . ARG A 1 115 ? -13.555 3.543 26.576 1.00 78.12 115 ARG A O 1
ATOM 881 N N . ALA A 1 116 ? -13.810 4.689 24.656 1.00 78.25 116 ALA A N 1
ATOM 882 C CA . ALA A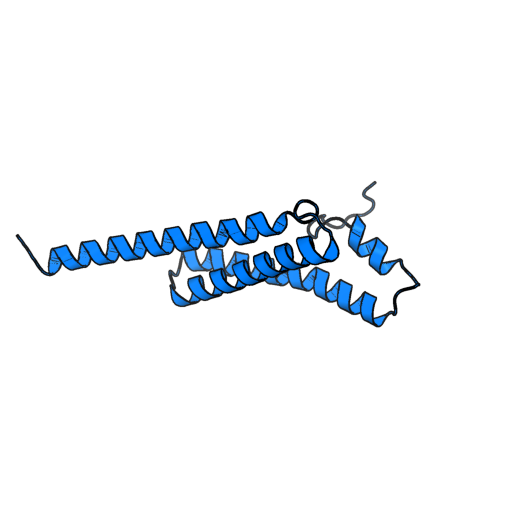 1 116 ? -14.137 5.955 25.302 1.00 78.25 116 ALA A CA 1
ATOM 883 C C . ALA A 1 116 ? -15.489 5.866 26.024 1.00 78.25 116 ALA A C 1
ATOM 885 O O . ALA A 1 116 ? -15.541 6.169 27.210 1.00 78.25 116 ALA A O 1
ATOM 886 N N . ASN A 1 117 ? -16.531 5.357 25.355 1.00 79.12 117 ASN A N 1
ATOM 887 C CA . ASN A 1 117 ? -17.867 5.189 25.942 1.00 79.12 117 ASN A CA 1
ATOM 888 C C . ASN A 1 117 ? -17.837 4.337 27.218 1.00 79.12 117 ASN A C 1
ATOM 890 O O . ASN A 1 117 ? -18.301 4.786 28.258 1.00 79.12 117 ASN A O 1
ATOM 894 N N . HIS A 1 118 ? -17.169 3.181 27.180 1.00 76.31 118 HIS A N 1
ATOM 895 C CA . HIS A 1 118 ? -17.086 2.290 28.342 1.00 76.31 118 HIS A CA 1
ATOM 896 C C . HIS A 1 118 ? -16.354 2.919 29.548 1.00 76.31 118 HIS A C 1
ATOM 898 O O . HIS A 1 118 ? -16.596 2.548 30.696 1.00 76.31 118 HIS A O 1
ATOM 904 N N . ARG A 1 119 ? -15.442 3.878 29.317 1.00 73.94 119 ARG A N 1
ATOM 905 C CA . ARG A 1 119 ? -14.769 4.622 30.395 1.00 73.94 119 ARG A CA 1
ATOM 906 C C . ARG A 1 119 ? -15.711 5.624 31.072 1.00 73.94 119 ARG A C 1
ATOM 908 O O . ARG A 1 119 ? -15.569 5.834 32.273 1.00 73.94 119 ARG A O 1
ATOM 915 N N . TYR A 1 120 ? -16.638 6.232 30.331 1.00 72.44 120 TYR A N 1
ATOM 916 C CA . TYR A 1 120 ? -17.613 7.168 30.899 1.00 72.44 120 TYR A CA 1
ATOM 917 C C . TYR A 1 120 ? -18.588 6.465 31.850 1.00 72.44 120 TYR A C 1
ATOM 919 O O . TYR A 1 120 ? -18.839 6.992 32.932 1.00 72.44 120 TYR A O 1
ATOM 927 N N . ASP A 1 121 ? -19.029 5.251 31.511 1.00 75.06 121 ASP A N 1
ATOM 928 C CA . ASP A 1 121 ? -19.977 4.471 32.323 1.00 75.06 121 ASP A CA 1
ATOM 929 C C . ASP A 1 121 ? -19.450 4.159 33.737 1.00 75.06 121 ASP A C 1
ATOM 931 O O . ASP A 1 121 ? -20.211 4.112 34.698 1.00 75.06 121 ASP A O 1
ATOM 935 N N . HIS A 1 122 ? -18.134 3.981 33.892 1.00 73.12 122 HIS A N 1
ATOM 936 C CA . HIS A 1 122 ? -17.510 3.755 35.202 1.00 73.12 122 HIS A CA 1
ATOM 937 C C . HIS A 1 122 ? -17.160 5.046 35.956 1.00 73.12 122 HIS A C 1
ATOM 939 O O . HIS A 1 122 ? -16.975 5.005 37.170 1.00 73.12 122 HIS A O 1
ATOM 945 N N . ALA A 1 123 ? -17.026 6.175 35.255 1.00 73.12 123 ALA A N 1
ATOM 946 C CA . ALA A 1 123 ? -16.667 7.457 35.862 1.00 73.12 123 ALA A CA 1
ATOM 947 C C . ALA A 1 123 ? -17.885 8.209 36.427 1.00 73.12 123 ALA A C 1
ATOM 949 O O . ALA A 1 123 ? -17.730 8.982 37.370 1.00 73.12 123 ALA A O 1
ATOM 950 N N . PHE A 1 124 ? -19.080 7.968 35.876 1.00 70.56 124 PHE A N 1
ATOM 951 C CA . PHE A 1 124 ? -20.339 8.572 36.319 1.00 70.56 124 PHE A CA 1
ATOM 952 C C . PHE A 1 124 ? -21.438 7.502 36.430 1.00 70.56 124 PHE A C 1
ATOM 954 O O . PHE A 1 124 ? -22.296 7.408 35.547 1.00 70.56 124 PHE A O 1
ATOM 961 N N . PRO A 1 125 ? -21.407 6.663 37.482 1.00 61.75 125 PRO A N 1
ATOM 962 C CA . PRO A 1 125 ? -22.505 5.746 37.760 1.00 61.75 125 PRO A CA 1
ATOM 963 C C . PRO A 1 125 ? -23.783 6.548 38.059 1.00 61.75 125 PRO A C 1
ATOM 965 O O . PRO A 1 125 ? -23.723 7.564 38.752 1.00 61.75 125 PRO A O 1
ATOM 968 N N . GLN A 1 126 ? -24.904 6.110 37.476 1.00 66.12 126 GLN A N 1
ATOM 969 C CA . GLN A 1 126 ? -26.244 6.663 37.721 1.00 66.12 126 GLN A CA 1
ATOM 970 C C . GLN A 1 126 ? -26.683 6.395 39.164 1.00 66.12 126 GLN A C 1
ATOM 972 O O . GLN A 1 126 ? -26.396 5.277 39.654 1.00 66.12 126 GLN A O 1
#

Foldseek 3Di:
DDDDDDDPPQPDPVPLVVLLVPPPDDPVVNVVVVVVSVVVVVVVVVLVVLVVVCVVPVDPVSLVVSLVVLVVVLVVLVCCCCPPVVHSVVPVVSVVSNVVNVVSVVVVVVVVVVVVVVVVCVVDPD

Organism: NCBI:txid321267

Sequence (126 aa):
MCDNGGACLLGGPEIHHVVQATDALPVEIRAISAVLWHAVTVVLLVLATGCFWLIGHPNPPLASVMIAVQLGFAGLFVFYGMARLQTLWIMPQWIIFLLIPAVMGLGMRHRARVRANHRYDHAFPQ